Protein AF-A0A645FEA8-F1 (afdb_monomer)

InterPro domains:
  IPR003812 Fido domain [PS51459] (1-74)
  IPR036597 Fido-like domain superfamily [G3DSA:1.10.3290.10] (1-85)
  IPR036597 Fido-like domain superfamily [SSF140931] (2-80)

Sequence (89 aa):
MLEKAIIINLWLSYCKFFYDGNKRTARLSSNLILLSNDIGVLSIPARYKVEYNKLMLDFYETLEADEVIKFILEKCITFFHGFNYKKYN

pLDDT: mean 93.37, std 10.77, range [34.97, 98.5]

Structure (mmCIF, N/CA/C/O backbone):
data_AF-A0A645FEA8-F1
#
_entry.id   AF-A0A645FEA8-F1
#
loop_
_atom_site.group_PDB
_atom_site.id
_atom_site.type_symbol
_atom_site.label_atom_id
_atom_site.label_alt_id
_atom_site.label_comp_id
_atom_site.label_asym_id
_atom_site.label_entity_id
_atom_site.label_seq_id
_atom_site.pdbx_PDB_ins_code
_atom_site.Cartn_x
_atom_site.Cartn_y
_atom_site.Cartn_z
_atom_site.occupancy
_atom_site.B_iso_or_equiv
_atom_site.auth_seq_id
_atom_site.auth_comp_id
_atom_site.auth_asym_id
_atom_site.auth_atom_id
_atom_site.pdbx_PDB_model_num
ATOM 1 N N . MET A 1 1 ? -6.208 -8.837 10.494 1.00 91.50 1 MET A N 1
ATOM 2 C CA . MET A 1 1 ? -6.006 -9.249 9.081 1.00 91.50 1 MET A CA 1
ATOM 3 C C . MET A 1 1 ? -5.929 -8.046 8.151 1.00 91.50 1 MET A C 1
ATOM 5 O O . MET A 1 1 ? -4.977 -7.968 7.388 1.00 91.50 1 MET A O 1
ATOM 9 N N . LEU A 1 2 ? -6.853 -7.084 8.268 1.00 94.12 2 LEU A N 1
ATOM 10 C CA . LEU A 1 2 ? -6.795 -5.801 7.554 1.00 9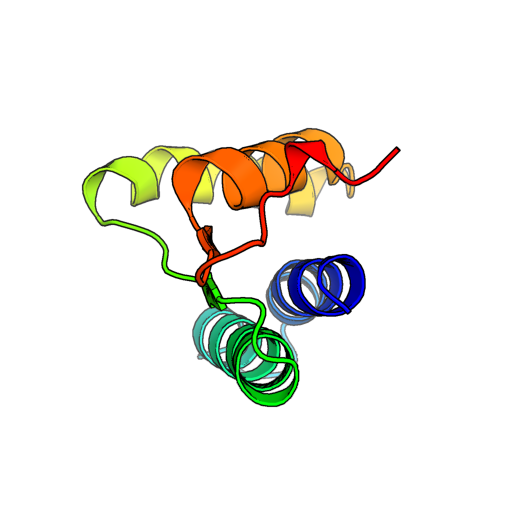4.12 2 LEU A CA 1
ATOM 11 C C . LEU A 1 2 ? -5.453 -5.073 7.747 1.00 94.12 2 LEU A C 1
ATOM 13 O O . LEU A 1 2 ? -4.769 -4.777 6.774 1.00 94.12 2 LEU A O 1
ATOM 17 N N . GLU A 1 3 ? -5.040 -4.876 8.999 1.00 94.75 3 GLU A N 1
ATOM 18 C CA . GLU A 1 3 ? -3.753 -4.254 9.339 1.00 94.75 3 GLU A CA 1
ATOM 19 C C . GLU A 1 3 ? -2.566 -4.983 8.687 1.00 94.75 3 GLU A C 1
ATOM 21 O O . GLU A 1 3 ? -1.765 -4.369 7.987 1.00 94.75 3 GLU A O 1
ATOM 26 N N . LYS A 1 4 ? -2.509 -6.319 8.812 1.00 96.44 4 LYS A N 1
ATOM 27 C CA . LYS A 1 4 ? -1.479 -7.154 8.167 1.00 96.44 4 LYS A CA 1
ATOM 28 C C . LYS A 1 4 ? -1.422 -6.936 6.654 1.00 96.44 4 LYS A C 1
ATOM 30 O O . LYS A 1 4 ? -0.332 -6.834 6.100 1.00 96.44 4 LYS A O 1
ATOM 35 N N . ALA A 1 5 ? -2.573 -6.853 5.987 1.00 97.88 5 ALA A N 1
ATOM 36 C CA . ALA A 1 5 ? -2.630 -6.609 4.550 1.00 97.88 5 ALA A CA 1
ATOM 37 C C . ALA A 1 5 ? -2.067 -5.228 4.175 1.00 97.88 5 ALA A C 1
ATOM 39 O O . ALA A 1 5 ? -1.379 -5.106 3.159 1.00 97.88 5 ALA A O 1
ATOM 40 N N . ILE A 1 6 ? -2.328 -4.198 4.984 1.00 97.38 6 ILE A N 1
ATOM 41 C CA . ILE A 1 6 ? -1.819 -2.840 4.747 1.00 97.38 6 ILE A CA 1
ATOM 42 C C . ILE A 1 6 ? -0.315 -2.774 4.999 1.00 97.38 6 ILE A C 1
ATOM 44 O O . ILE A 1 6 ? 0.421 -2.306 4.132 1.00 97.38 6 ILE A O 1
ATOM 48 N N . ILE A 1 7 ? 0.149 -3.315 6.128 1.00 96.19 7 ILE A N 1
ATOM 49 C CA . ILE A 1 7 ? 1.574 -3.420 6.467 1.00 96.19 7 ILE A CA 1
ATOM 50 C C . ILE A 1 7 ? 2.320 -4.126 5.330 1.00 96.19 7 ILE A C 1
ATOM 52 O O . ILE A 1 7 ? 3.306 -3.598 4.822 1.00 96.19 7 ILE A O 1
ATOM 56 N N . ILE A 1 8 ? 1.812 -5.260 4.838 1.00 97.25 8 ILE A N 1
ATOM 57 C CA . ILE A 1 8 ? 2.422 -5.966 3.703 1.00 97.25 8 ILE A CA 1
ATOM 58 C C . ILE A 1 8 ? 2.472 -5.094 2.448 1.00 97.25 8 ILE A C 1
ATOM 60 O O . ILE A 1 8 ? 3.505 -5.056 1.783 1.00 97.25 8 ILE A O 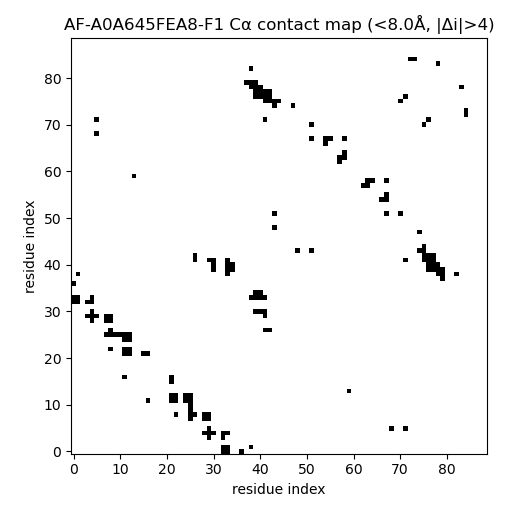1
ATOM 64 N N . ASN A 1 9 ? 1.413 -4.347 2.129 1.00 97.88 9 ASN A N 1
ATOM 65 C CA . ASN A 1 9 ? 1.432 -3.454 0.972 1.00 97.88 9 ASN A CA 1
ATOM 66 C C . ASN A 1 9 ? 2.515 -2.362 1.088 1.00 97.88 9 ASN A C 1
ATOM 68 O O . ASN A 1 9 ? 3.197 -2.061 0.105 1.00 97.88 9 ASN A O 1
ATOM 72 N N . LEU A 1 10 ? 2.675 -1.767 2.272 1.00 97.69 10 LEU A N 1
ATOM 73 C CA . LEU A 1 10 ? 3.627 -0.679 2.509 1.00 97.69 10 LEU A CA 1
ATOM 74 C C . LEU A 1 10 ? 5.070 -1.187 2.538 1.00 97.69 10 LEU A C 1
ATOM 76 O O . LEU A 1 10 ? 5.902 -0.729 1.751 1.00 97.69 10 LEU A O 1
ATOM 80 N N . TRP A 1 11 ? 5.351 -2.185 3.375 1.00 95.62 11 TRP A N 1
ATOM 81 C CA . TRP A 1 11 ? 6.707 -2.673 3.608 1.00 95.62 11 TRP A CA 1
ATOM 82 C C . TRP A 1 11 ? 7.283 -3.422 2.406 1.00 95.62 11 TRP A C 1
ATOM 84 O O . TRP A 1 11 ? 8.422 -3.159 2.031 1.00 95.62 11 TRP A O 1
ATOM 94 N N . LEU A 1 12 ? 6.506 -4.256 1.699 1.00 96.12 12 LEU A N 1
ATOM 95 C CA . LEU A 1 12 ? 7.012 -4.880 0.463 1.00 96.12 12 LEU A CA 1
ATOM 96 C C . LEU A 1 12 ? 7.265 -3.835 -0.633 1.00 96.12 12 LEU A C 1
ATOM 98 O O . LEU A 1 12 ? 8.172 -3.997 -1.450 1.00 96.12 12 LEU A O 1
ATOM 102 N N . SER A 1 13 ? 6.493 -2.744 -0.653 1.00 96.62 13 SER A N 1
ATOM 103 C CA . SER A 1 13 ? 6.753 -1.636 -1.575 1.00 96.62 13 SER A CA 1
ATOM 104 C C . SER A 1 13 ? 8.027 -0.859 -1.212 1.00 96.62 13 SER A C 1
ATOM 106 O O . SER A 1 13 ? 8.666 -0.311 -2.120 1.00 96.62 13 SER A O 1
ATOM 108 N N . TYR A 1 14 ? 8.380 -0.808 0.077 1.00 96.88 14 TYR A N 1
ATOM 109 C CA . TYR A 1 14 ? 9.569 -0.141 0.612 1.00 96.88 14 TYR A CA 1
ATOM 110 C C . TYR A 1 14 ? 10.846 -0.967 0.419 1.00 96.88 14 TYR A C 1
ATOM 112 O O . TYR A 1 14 ? 11.794 -0.457 -0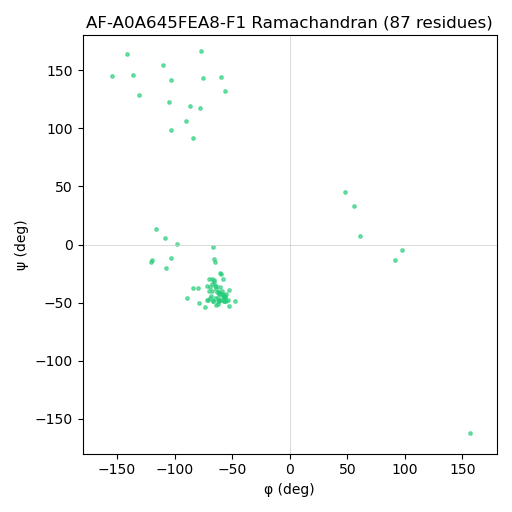.163 1.00 96.88 14 TYR A O 1
ATOM 120 N N . CYS A 1 15 ? 10.855 -2.251 0.793 1.00 93.69 15 CYS A N 1
ATOM 121 C CA . CYS A 1 15 ? 12.063 -3.088 0.859 1.00 93.69 15 CYS A CA 1
ATOM 122 C C . CYS A 1 15 ? 12.762 -3.390 -0.483 1.00 93.69 15 CYS A C 1
ATOM 124 O O . CYS A 1 15 ? 13.879 -3.892 -0.473 1.00 93.69 15 CYS A O 1
ATOM 126 N N . LYS A 1 16 ? 12.128 -3.120 -1.633 1.00 89.31 16 LYS A N 1
ATOM 127 C CA . LYS A 1 16 ? 12.701 -3.314 -2.987 1.00 89.31 16 LYS A CA 1
ATOM 128 C C . LYS A 1 16 ? 13.373 -4.683 -3.232 1.00 89.31 16 LYS A C 1
ATOM 130 O O . LYS A 1 16 ? 14.438 -4.743 -3.835 1.00 89.31 16 LYS A O 1
ATOM 135 N N . PHE A 1 17 ? 12.746 -5.789 -2.826 1.00 91.69 17 PHE A N 1
ATOM 136 C CA . PHE A 1 17 ? 13.296 -7.142 -3.024 1.00 91.69 17 PHE A CA 1
ATOM 137 C C . PHE A 1 17 ? 13.569 -7.514 -4.491 1.00 91.69 17 PHE A C 1
ATOM 139 O O . PHE A 1 17 ? 14.449 -8.324 -4.770 1.00 91.69 17 PHE A O 1
ATOM 146 N N . PHE A 1 18 ? 12.804 -6.951 -5.427 1.00 94.25 18 PHE A N 1
ATOM 147 C CA . PHE A 1 18 ? 12.908 -7.241 -6.857 1.00 94.25 18 PHE A CA 1
ATOM 148 C C . PHE A 1 18 ? 13.477 -6.052 -7.635 1.00 94.25 18 PHE A C 1
ATOM 150 O O . PHE A 1 18 ? 13.276 -4.900 -7.246 1.00 94.25 18 PHE A O 1
ATOM 157 N N . TYR A 1 19 ? 14.095 -6.326 -8.788 1.00 94.44 19 TYR A N 1
ATOM 158 C CA . TYR A 1 19 ? 14.583 -5.292 -9.711 1.00 94.44 19 TYR A CA 1
ATOM 159 C C . TYR A 1 19 ? 13.461 -4.347 -10.183 1.00 94.44 19 TYR A C 1
ATOM 161 O O . TYR A 1 19 ? 13.607 -3.129 -10.155 1.00 94.44 19 TYR A O 1
ATOM 169 N N . ASP A 1 20 ? 12.300 -4.904 -10.535 1.00 94.81 20 ASP A N 1
ATOM 170 C CA . ASP A 1 20 ? 11.051 -4.170 -10.758 1.00 94.81 20 ASP A CA 1
ATOM 171 C C . ASP A 1 20 ? 9.871 -4.989 -10.205 1.00 94.81 20 ASP A C 1
ATOM 173 O O . ASP A 1 20 ? 9.983 -6.180 -9.926 1.00 94.81 20 ASP A O 1
ATOM 177 N N . GLY A 1 21 ? 8.717 -4.352 -10.027 1.00 94.88 21 GLY A N 1
ATOM 178 C CA . GLY A 1 21 ? 7.468 -5.025 -9.693 1.00 94.88 21 GLY A CA 1
ATOM 179 C C . GLY A 1 21 ? 7.115 -5.016 -8.211 1.00 94.88 21 GLY A C 1
ATOM 180 O O . GLY A 1 21 ? 5.992 -5.376 -7.885 1.00 94.88 21 GLY A O 1
ATOM 181 N N . ASN A 1 22 ? 7.975 -4.505 -7.324 1.00 96.19 22 ASN A N 1
ATOM 182 C CA . ASN A 1 22 ? 7.740 -4.482 -5.869 1.00 96.19 22 ASN A CA 1
ATOM 183 C C . ASN A 1 22 ? 6.344 -3.975 -5.475 1.00 96.19 22 ASN A C 1
ATOM 185 O O . ASN A 1 22 ? 5.624 -4.645 -4.745 1.00 96.19 22 ASN A O 1
ATOM 189 N N . LYS A 1 23 ? 5.906 -2.836 -6.031 1.00 95.31 23 LYS A N 1
ATOM 190 C CA . LYS A 1 23 ? 4.574 -2.262 -5.753 1.00 95.31 23 LYS A CA 1
ATOM 191 C C . LYS A 1 23 ? 3.422 -3.138 -6.270 1.00 95.31 23 LYS A C 1
ATO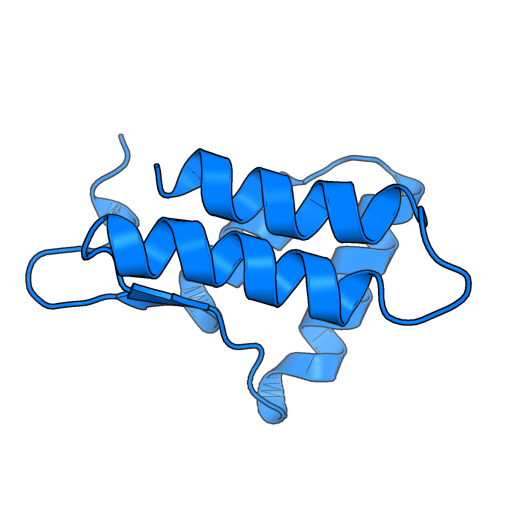M 193 O O . LYS A 1 23 ? 2.334 -3.131 -5.702 1.00 95.31 23 LYS A O 1
ATOM 198 N N . ARG A 1 24 ? 3.632 -3.861 -7.378 1.00 96.56 24 ARG A N 1
ATOM 199 C CA . ARG A 1 24 ? 2.642 -4.800 -7.934 1.00 96.56 24 ARG A CA 1
ATOM 200 C C . ARG A 1 24 ? 2.547 -6.034 -7.044 1.00 96.56 24 ARG A C 1
ATOM 202 O O . ARG A 1 24 ? 1.442 -6.386 -6.645 1.00 96.56 24 ARG A O 1
ATOM 209 N N . THR A 1 25 ? 3.686 -6.614 -6.672 1.00 97.69 25 THR A N 1
ATOM 210 C CA . THR A 1 25 ? 3.761 -7.758 -5.759 1.00 97.69 25 THR A CA 1
ATOM 211 C C . THR A 1 25 ? 3.154 -7.422 -4.402 1.00 97.69 25 THR A C 1
ATOM 213 O O . THR A 1 25 ? 2.282 -8.146 -3.944 1.00 97.69 25 THR A O 1
ATOM 216 N N . ALA A 1 26 ? 3.507 -6.279 -3.810 1.00 97.81 26 ALA A N 1
ATOM 217 C CA . ALA A 1 26 ? 2.973 -5.836 -2.525 1.00 97.81 26 ALA A CA 1
ATOM 218 C C . ALA A 1 26 ? 1.437 -5.748 -2.523 1.00 97.81 26 ALA A C 1
ATOM 220 O O . ALA A 1 26 ? 0.780 -6.265 -1.619 1.00 97.81 26 ALA A O 1
ATOM 221 N N . ARG A 1 27 ? 0.852 -5.168 -3.580 1.00 97.44 27 ARG A N 1
ATOM 222 C CA . ARG A 1 27 ? -0.604 -5.066 -3.732 1.00 97.44 27 ARG A CA 1
ATOM 223 C C . ARG A 1 27 ? -1.270 -6.417 -3.992 1.00 97.44 27 ARG A C 1
ATOM 225 O O . ARG A 1 27 ? -2.364 -6.641 -3.486 1.00 97.44 27 ARG A O 1
ATOM 232 N N . LEU A 1 28 ? -0.635 -7.321 -4.743 1.00 98.19 28 LEU A N 1
ATOM 233 C CA . LEU A 1 28 ? -1.135 -8.691 -4.922 1.00 98.19 28 LEU A CA 1
ATOM 234 C C . LEU A 1 28 ? -1.114 -9.470 -3.602 1.00 98.19 28 LEU A C 1
ATOM 236 O O . LEU A 1 28 ? -2.118 -10.075 -3.245 1.00 98.19 28 LEU A O 1
ATOM 240 N N . SER A 1 29 ? -0.019 -9.397 -2.843 1.00 98.25 29 SER A N 1
ATOM 241 C CA . SER A 1 29 ? 0.107 -10.032 -1.526 1.00 98.25 29 SER A CA 1
ATOM 242 C C . SER A 1 29 ? -0.895 -9.468 -0.516 1.00 98.25 29 SER A C 1
ATOM 244 O O . SER A 1 29 ? -1.511 -10.222 0.233 1.00 98.25 29 SER A O 1
ATOM 246 N N . SER A 1 30 ? -1.112 -8.151 -0.527 1.00 98.38 30 SER A N 1
ATOM 247 C CA . SER A 1 30 ? -2.141 -7.496 0.285 1.00 98.38 30 SER A CA 1
ATOM 248 C C . SER A 1 30 ? -3.545 -7.987 -0.077 1.00 98.38 30 SER A C 1
ATOM 250 O O . SER A 1 30 ? -4.296 -8.419 0.797 1.00 98.38 30 SER A O 1
ATOM 252 N N . ASN A 1 31 ? -3.877 -8.018 -1.373 1.00 98.44 31 ASN A N 1
ATOM 253 C CA . ASN A 1 31 ? -5.168 -8.511 -1.850 1.00 98.44 31 ASN A CA 1
ATOM 254 C C . ASN A 1 31 ? -5.391 -9.993 -1.559 1.00 98.44 31 ASN A C 1
ATOM 256 O O . ASN A 1 31 ? -6.512 -10.363 -1.231 1.00 98.44 31 ASN A O 1
ATOM 260 N N . LEU A 1 32 ? -4.350 -10.828 -1.614 1.00 98.50 32 LEU A N 1
ATOM 261 C CA . LEU A 1 32 ? -4.456 -12.228 -1.208 1.00 98.50 32 LEU A CA 1
ATOM 262 C C . LEU A 1 32 ? -4.974 -12.337 0.233 1.00 98.50 32 LEU A C 1
ATOM 264 O O . LEU A 1 32 ? -5.881 -13.122 0.494 1.00 98.50 32 LEU A O 1
ATOM 268 N N . ILE A 1 33 ? -4.462 -11.516 1.155 1.00 98.25 33 ILE A N 1
ATOM 269 C CA . ILE A 1 33 ? -4.893 -11.521 2.560 1.00 98.25 33 ILE A CA 1
ATOM 270 C C . ILE A 1 33 ? -6.317 -10.989 2.699 1.00 98.25 33 ILE A C 1
ATOM 272 O O . ILE A 1 33 ? -7.116 -11.601 3.404 1.00 98.25 33 ILE A O 1
ATOM 276 N N . LEU A 1 34 ? -6.642 -9.871 2.046 1.00 97.44 34 LEU A N 1
ATOM 277 C CA . LEU A 1 34 ? -7.977 -9.276 2.144 1.00 97.44 34 LEU A CA 1
ATOM 278 C C . LEU A 1 34 ? -9.059 -10.215 1.596 1.00 97.44 34 LEU A C 1
ATOM 280 O O . LEU A 1 34 ? -10.069 -10.421 2.265 1.00 97.44 34 LEU A O 1
ATOM 284 N N . LEU A 1 35 ? -8.819 -10.826 0.432 1.00 97.38 35 LEU A N 1
ATOM 285 C CA . LEU A 1 35 ? -9.748 -11.756 -0.213 1.00 97.38 35 LEU A CA 1
ATOM 286 C C . LEU A 1 35 ? -9.891 -13.061 0.572 1.00 97.38 35 LEU A C 1
ATOM 288 O O . LEU A 1 35 ? -11.007 -13.512 0.802 1.00 97.38 35 LEU A O 1
ATOM 292 N N . SER A 1 36 ? -8.783 -13.639 1.049 1.00 97.50 36 SER A N 1
ATOM 293 C CA . SER A 1 36 ? -8.813 -14.893 1.825 1.00 97.50 36 SER A CA 1
ATOM 294 C C . SER A 1 36 ? -9.535 -14.763 3.170 1.00 97.50 36 SER A C 1
ATOM 296 O O . SER A 1 36 ? -9.832 -15.773 3.799 1.00 97.50 36 SER A O 1
ATOM 298 N N . ASN A 1 37 ? -9.780 -13.535 3.634 1.00 95.19 37 ASN A N 1
ATOM 299 C CA . ASN A 1 37 ? -10.455 -13.248 4.900 1.00 95.19 37 ASN A CA 1
ATOM 300 C C . ASN A 1 37 ? -11.794 -12.512 4.710 1.00 95.19 37 ASN A C 1
ATOM 302 O O . ASN A 1 37 ? -12.313 -11.979 5.685 1.00 95.19 37 ASN A O 1
ATOM 306 N N . ASP A 1 38 ? -12.324 -12.452 3.483 1.00 94.62 38 ASP A N 1
ATOM 307 C CA . ASP A 1 38 ? -13.608 -11.807 3.157 1.00 94.62 38 ASP A CA 1
ATOM 308 C C . ASP A 1 38 ? -13.707 -10.324 3.584 1.00 94.62 38 ASP A C 1
ATOM 310 O O . ASP A 1 38 ? -14.760 -9.814 3.955 1.00 94.62 38 ASP A O 1
ATOM 314 N N . ILE A 1 39 ? -12.585 -9.596 3.549 1.00 95.19 39 ILE A N 1
ATOM 315 C CA . ILE A 1 39 ? -12.521 -8.202 4.024 1.00 95.19 39 ILE A CA 1
ATOM 316 C C . ILE A 1 39 ? -12.850 -7.218 2.900 1.00 95.19 39 ILE A C 1
ATOM 318 O O . ILE A 1 39 ? -13.574 -6.241 3.109 1.00 95.19 39 ILE A O 1
ATOM 322 N N . GLY A 1 40 ? -12.267 -7.424 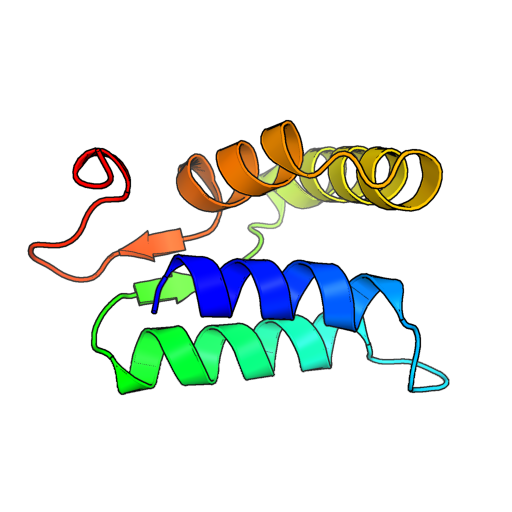1.718 1.00 96.12 40 GLY A N 1
ATOM 323 C CA . GLY A 1 40 ? -12.404 -6.498 0.599 1.00 96.12 40 GLY A CA 1
ATOM 324 C C . GLY A 1 40 ? -11.282 -6.585 -0.429 1.00 96.12 40 GLY A C 1
ATOM 325 O O . GLY A 1 40 ? -10.525 -7.552 -0.481 1.00 96.12 40 GLY A O 1
ATOM 326 N N . VAL A 1 41 ? -11.169 -5.535 -1.243 1.00 97.31 41 VAL A N 1
ATOM 327 C CA . VAL A 1 41 ? -10.170 -5.415 -2.315 1.00 97.31 41 VAL A CA 1
ATOM 328 C C . VAL A 1 41 ? -9.459 -4.070 -2.232 1.00 97.31 41 VAL A C 1
ATOM 330 O O . VAL A 1 41 ? -10.095 -3.017 -2.214 1.00 97.31 41 VAL A O 1
ATOM 333 N N . LEU A 1 42 ? -8.129 -4.112 -2.236 1.00 97.94 42 LEU A N 1
ATOM 334 C CA . LEU A 1 42 ? -7.238 -2.967 -2.360 1.00 97.94 42 LEU A CA 1
ATOM 335 C C . LEU A 1 42 ? -6.985 -2.641 -3.838 1.00 97.94 42 LEU A C 1
ATOM 337 O O . LEU A 1 42 ? -6.371 -3.415 -4.581 1.00 97.94 42 LEU A O 1
ATOM 341 N N . SER A 1 43 ? -7.364 -1.436 -4.245 1.00 97.06 43 SER A N 1
ATOM 342 C CA . SER A 1 43 ? -7.042 -0.851 -5.546 1.00 97.06 43 SER A CA 1
ATOM 343 C C . SER A 1 43 ? -6.619 0.599 -5.356 1.00 97.06 43 SER A C 1
ATOM 345 O O . SER A 1 43 ? -7.131 1.274 -4.476 1.00 97.06 43 SER A O 1
ATOM 347 N N . ILE A 1 44 ? -5.689 1.098 -6.174 1.00 97.19 44 ILE A N 1
ATOM 348 C CA . ILE A 1 44 ? -5.328 2.523 -6.188 1.00 97.19 44 ILE A CA 1
ATOM 349 C C . ILE A 1 44 ? -5.989 3.142 -7.424 1.00 97.19 44 ILE A C 1
ATOM 351 O O . ILE A 1 44 ? -5.457 2.979 -8.528 1.00 97.19 44 ILE A O 1
ATOM 355 N N . PRO A 1 45 ? -7.147 3.817 -7.290 1.00 96.44 45 PRO A N 1
ATOM 356 C CA . PRO A 1 45 ? -7.837 4.406 -8.429 1.00 96.44 45 PRO A CA 1
ATOM 357 C C . PRO A 1 45 ? -6.958 5.436 -9.139 1.00 96.44 45 PRO A C 1
ATOM 359 O O . PRO A 1 45 ? -6.250 6.207 -8.490 1.00 96.44 45 PRO A O 1
ATOM 362 N N . ALA A 1 46 ? -7.059 5.514 -10.469 1.00 96.94 46 ALA A N 1
ATOM 363 C CA . ALA A 1 46 ? -6.267 6.452 -11.271 1.00 96.94 46 ALA A CA 1
ATOM 364 C C . ALA A 1 46 ? -6.384 7.906 -10.771 1.00 96.94 46 ALA A C 1
ATOM 366 O O . ALA A 1 46 ? -5.374 8.602 -10.683 1.00 96.94 46 ALA A O 1
ATOM 367 N N . ARG A 1 47 ? -7.589 8.320 -10.347 1.00 97.81 47 ARG A N 1
ATOM 368 C CA . ARG A 1 47 ? -7.860 9.658 -9.789 1.00 97.81 47 ARG A CA 1
ATOM 369 C C . ARG A 1 47 ? -7.070 9.991 -8.518 1.00 97.81 47 ARG A C 1
ATOM 371 O O . ARG A 1 47 ? -6.845 11.162 -8.255 1.00 97.81 47 ARG A O 1
ATOM 378 N N . TYR A 1 48 ? -6.634 8.990 -7.751 1.00 98.06 48 TYR A N 1
ATOM 379 C CA . TYR A 1 48 ? -5.866 9.191 -6.518 1.00 98.06 48 TYR A CA 1
ATOM 380 C C . TYR A 1 48 ? -4.390 8.794 -6.647 1.00 98.06 48 TYR A C 1
ATOM 382 O O . TYR A 1 48 ? -3.654 8.822 -5.666 1.00 98.06 48 TYR A O 1
ATOM 390 N N . LYS A 1 49 ? -3.923 8.434 -7.851 1.00 96.69 49 LYS A N 1
ATOM 391 C CA . LYS A 1 49 ? -2.545 7.967 -8.074 1.00 96.69 49 LYS A CA 1
ATOM 392 C C . LYS A 1 49 ? -1.494 9.000 -7.654 1.00 96.69 49 LYS A C 1
ATOM 394 O O . LYS A 1 49 ? -0.467 8.619 -7.101 1.00 96.69 49 LYS A O 1
ATOM 399 N N . VAL A 1 50 ? -1.736 10.284 -7.931 1.00 98.12 50 VAL A N 1
ATOM 400 C CA . VAL A 1 50 ? -0.805 11.374 -7.584 1.00 98.12 50 VAL A CA 1
ATOM 401 C C . VAL A 1 50 ? -0.697 11.528 -6.066 1.00 98.12 50 VAL A C 1
ATOM 403 O O . VAL A 1 50 ? 0.408 11.524 -5.537 1.00 98.12 50 VAL A O 1
ATOM 406 N N . GLU A 1 51 ? -1.836 11.577 -5.373 1.00 98.38 51 GLU A N 1
ATOM 407 C C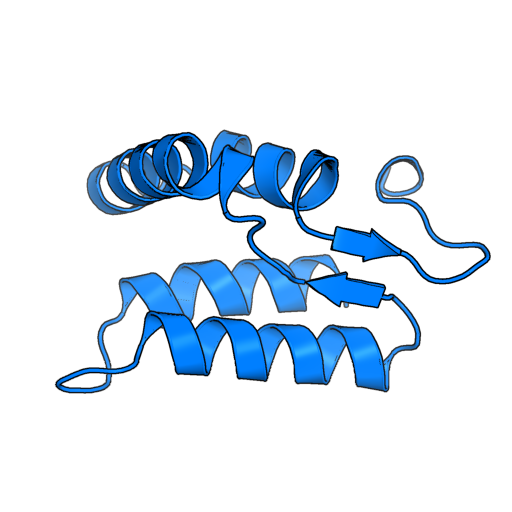A . GLU A 1 51 ? -1.905 11.673 -3.910 1.00 98.38 51 GLU A CA 1
ATOM 408 C C . GLU A 1 51 ? -1.245 10.460 -3.238 1.00 98.38 51 GLU A C 1
ATOM 410 O O . GLU A 1 51 ? -0.369 10.622 -2.394 1.00 98.38 51 GLU A O 1
ATOM 415 N N . TYR A 1 52 ? -1.569 9.246 -3.698 1.00 97.88 52 TYR A N 1
ATOM 416 C CA . TYR A 1 52 ? -0.949 8.014 -3.209 1.00 97.88 52 TYR A CA 1
ATOM 417 C C . TYR A 1 52 ? 0.573 8.025 -3.376 1.00 97.88 52 TYR A C 1
ATOM 419 O O . TYR A 1 52 ? 1.301 7.655 -2.462 1.00 97.88 52 TYR A O 1
ATOM 427 N N . ASN A 1 53 ? 1.074 8.445 -4.541 1.00 97.38 53 ASN A N 1
ATOM 428 C CA . ASN A 1 53 ? 2.512 8.486 -4.789 1.00 97.38 53 ASN A CA 1
ATOM 429 C C . ASN A 1 53 ? 3.230 9.488 -3.881 1.00 97.38 53 ASN A C 1
ATOM 431 O O . ASN A 1 53 ? 4.348 9.191 -3.471 1.00 97.38 53 ASN A O 1
ATOM 435 N N . LYS A 1 54 ? 2.599 10.628 -3.572 1.00 98.44 54 LYS A N 1
ATOM 436 C CA . LYS A 1 54 ? 3.141 11.609 -2.628 1.00 98.44 54 LYS A CA 1
ATOM 437 C C . LYS A 1 54 ? 3.240 1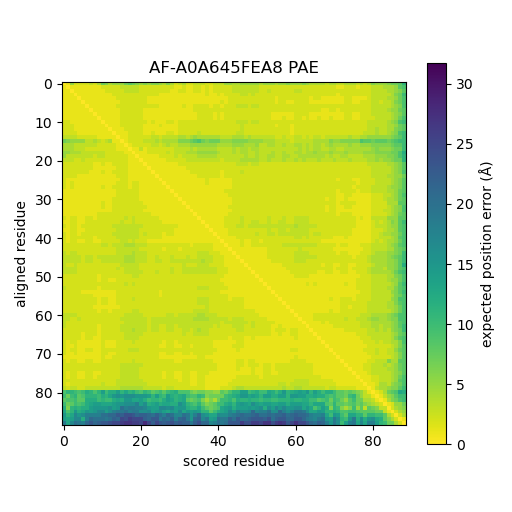1.011 -1.222 1.00 98.44 54 LYS A C 1
ATOM 439 O O . LYS A 1 54 ? 4.328 10.957 -0.675 1.00 98.44 54 LYS A O 1
ATOM 444 N N . LEU A 1 55 ? 2.150 10.441 -0.710 1.00 98.44 55 LEU A N 1
ATOM 445 C CA . LEU A 1 55 ? 2.128 9.816 0.618 1.00 98.44 55 LEU A CA 1
ATOM 446 C C . LEU A 1 55 ? 3.109 8.641 0.742 1.00 98.44 55 LEU A C 1
ATOM 448 O O . LEU A 1 55 ? 3.734 8.451 1.777 1.00 98.44 55 LEU A O 1
ATOM 452 N N . MET A 1 56 ? 3.270 7.849 -0.322 1.00 97.88 56 MET A N 1
ATOM 453 C CA . MET A 1 56 ? 4.273 6.782 -0.341 1.00 97.88 56 MET A CA 1
ATOM 454 C C . MET A 1 56 ? 5.704 7.327 -0.339 1.00 97.88 56 MET A C 1
ATOM 456 O O . MET A 1 56 ? 6.571 6.664 0.214 1.00 97.88 56 MET A O 1
ATOM 460 N N . LEU A 1 57 ? 5.964 8.474 -0.979 1.00 97.81 57 LEU A N 1
ATOM 461 C CA . LEU A 1 57 ? 7.276 9.122 -0.938 1.00 97.81 57 LEU A CA 1
ATOM 462 C C . LEU A 1 57 ? 7.578 9.610 0.483 1.00 97.81 57 LEU A C 1
ATOM 464 O O . LEU A 1 57 ? 8.619 9.249 1.019 1.00 97.81 57 LEU A O 1
ATOM 468 N N . ASP A 1 58 ? 6.621 10.301 1.107 1.00 98.06 58 ASP A N 1
ATOM 469 C CA . ASP A 1 58 ? 6.729 10.775 2.491 1.00 98.06 58 ASP A CA 1
ATOM 470 C C . ASP A 1 58 ? 7.001 9.597 3.451 1.00 98.06 58 ASP A C 1
ATOM 472 O O . ASP A 1 58 ? 7.926 9.643 4.265 1.00 98.06 58 ASP A O 1
ATOM 476 N N . PHE A 1 59 ? 6.274 8.483 3.292 1.00 97.81 59 PHE A N 1
ATOM 477 C CA . PHE A 1 59 ? 6.518 7.248 4.047 1.00 97.81 59 PHE A CA 1
ATOM 478 C C . PHE A 1 59 ? 7.917 6.665 3.794 1.00 97.81 59 PHE A C 1
ATOM 480 O O . PHE A 1 59 ? 8.562 6.191 4.721 1.00 97.81 59 PHE A O 1
ATOM 487 N N . TYR A 1 60 ? 8.419 6.675 2.557 1.00 96.44 60 TYR A N 1
ATOM 488 C CA . TYR A 1 60 ? 9.753 6.139 2.266 1.00 96.44 60 TYR A CA 1
ATOM 489 C C . TYR A 1 60 ? 10.883 6.963 2.889 1.00 96.44 60 TYR A C 1
ATOM 491 O O . TYR A 1 60 ? 11.931 6.396 3.193 1.00 96.44 60 TYR A O 1
ATOM 499 N N . GLU A 1 61 ? 10.682 8.269 3.056 1.00 97.06 61 GLU A N 1
ATOM 500 C CA . GLU A 1 61 ? 11.674 9.182 3.629 1.00 97.06 61 GLU A CA 1
ATOM 501 C C . GLU A 1 61 ? 11.651 9.181 5.160 1.00 97.06 61 GLU A C 1
ATOM 503 O O . GLU A 1 61 ? 12.702 9.253 5.793 1.00 97.06 61 GLU A O 1
ATOM 508 N N . THR A 1 62 ? 10.461 9.080 5.752 1.00 97.12 62 THR A N 1
ATOM 509 C CA . THR A 1 62 ? 10.259 9.271 7.198 1.00 97.12 62 THR A CA 1
ATOM 510 C C . THR A 1 62 ? 9.976 7.982 7.962 1.00 97.12 62 THR A C 1
ATOM 512 O O . THR A 1 62 ? 10.164 7.945 9.171 1.00 97.12 62 THR A O 1
ATOM 515 N N . LEU A 1 63 ? 9.533 6.926 7.270 1.00 96.31 63 LEU A N 1
ATOM 516 C CA . LEU A 1 63 ? 8.940 5.709 7.841 1.00 96.31 63 LEU A CA 1
ATOM 517 C C . LEU A 1 63 ? 7.647 5.936 8.644 1.00 96.31 63 LEU A C 1
ATOM 519 O O . LEU A 1 63 ? 7.098 4.976 9.185 1.00 96.31 63 LEU A O 1
ATOM 523 N N . GLU A 1 64 ? 7.103 7.154 8.636 1.00 96.56 64 GLU A N 1
ATOM 524 C CA . GLU A 1 64 ? 5.807 7.472 9.231 1.00 96.56 64 GLU A CA 1
ATOM 525 C C . GLU A 1 64 ? 4.683 7.004 8.298 1.00 96.56 64 GLU A C 1
ATOM 527 O O . GLU A 1 64 ? 4.566 7.439 7.148 1.00 96.56 64 GLU A O 1
ATOM 532 N N . ALA A 1 65 ? 3.863 6.063 8.772 1.00 96.31 65 ALA A N 1
ATOM 533 C CA . ALA A 1 65 ? 2.884 5.367 7.937 1.00 96.31 65 ALA A CA 1
ATOM 534 C C . ALA A 1 65 ? 1.438 5.855 8.127 1.00 96.31 65 ALA A C 1
ATOM 536 O O . ALA A 1 65 ? 0.573 5.503 7.323 1.00 96.31 65 ALA A O 1
ATOM 537 N N . ASP A 1 66 ? 1.156 6.657 9.152 1.00 96.00 66 ASP A N 1
ATOM 538 C CA . ASP A 1 66 ? -0.213 6.973 9.581 1.00 96.00 66 ASP A CA 1
ATOM 539 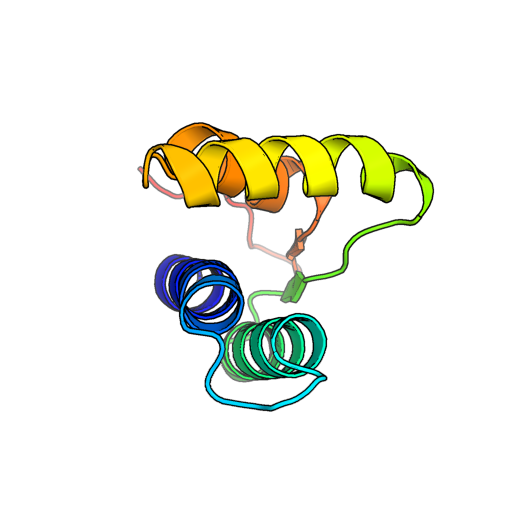C C . ASP A 1 66 ? -1.064 7.588 8.462 1.00 96.00 66 ASP A C 1
ATOM 541 O O . ASP A 1 66 ? -2.158 7.102 8.157 1.00 96.00 66 ASP A O 1
ATOM 545 N N . GLU A 1 67 ? -0.533 8.598 7.773 1.00 97.06 67 GLU A N 1
ATOM 546 C CA . GLU A 1 67 ? -1.256 9.292 6.704 1.00 97.06 67 GLU A CA 1
ATOM 547 C C . GLU A 1 67 ? -1.501 8.392 5.485 1.00 97.06 67 GLU A C 1
ATOM 549 O O . GLU A 1 67 ? -2.595 8.389 4.910 1.00 97.06 67 GLU A O 1
ATOM 554 N N . VAL A 1 68 ? -0.520 7.564 5.102 1.00 97.88 68 VAL A N 1
ATOM 555 C CA . VAL A 1 68 ? -0.692 6.641 3.972 1.00 97.88 68 VAL A CA 1
ATOM 556 C C . VAL A 1 68 ? -1.631 5.484 4.319 1.00 97.88 68 VAL A C 1
ATOM 558 O O . VAL A 1 68 ? -2.425 5.069 3.471 1.00 97.88 68 VAL A O 1
ATOM 561 N N . ILE A 1 69 ? -1.609 4.995 5.563 1.00 97.38 69 ILE A N 1
ATOM 562 C CA . ILE A 1 69 ? -2.548 3.984 6.067 1.00 97.38 69 ILE A CA 1
ATOM 563 C C . ILE A 1 69 ? -3.969 4.543 6.029 1.00 97.38 69 ILE A C 1
ATOM 565 O O . ILE A 1 69 ? -4.856 3.911 5.448 1.00 97.38 69 ILE A O 1
ATOM 569 N N . LYS A 1 70 ? -4.185 5.739 6.587 1.00 96.12 70 LYS A N 1
ATOM 570 C CA . LYS A 1 70 ? -5.488 6.411 6.587 1.00 96.12 70 LYS A CA 1
ATOM 571 C C . LYS A 1 70 ? -6.014 6.599 5.167 1.00 96.12 70 LYS A C 1
ATOM 573 O O . LYS A 1 70 ? -7.132 6.188 4.864 1.00 96.12 70 LYS A O 1
ATOM 578 N N . PHE A 1 71 ? -5.186 7.121 4.266 1.00 97.44 71 PHE A N 1
ATOM 579 C CA . PHE A 1 71 ? -5.540 7.279 2.858 1.00 97.44 71 PHE A CA 1
ATOM 580 C C . PHE A 1 71 ? -5.932 5.946 2.194 1.00 97.44 71 PHE A C 1
ATOM 582 O O . PHE A 1 71 ? -6.916 5.886 1.449 1.00 97.44 71 PHE A O 1
ATOM 589 N N . ILE A 1 72 ? -5.192 4.863 2.459 1.00 97.38 72 ILE A N 1
ATOM 590 C CA . ILE A 1 72 ? -5.503 3.536 1.914 1.00 97.38 72 ILE A CA 1
ATOM 591 C C . ILE A 1 72 ? -6.873 3.055 2.408 1.00 97.38 72 ILE A C 1
ATOM 593 O O . ILE A 1 72 ? -7.694 2.619 1.597 1.00 97.38 72 ILE A O 1
ATOM 597 N N . LEU A 1 73 ? -7.124 3.153 3.715 1.00 95.62 73 LEU A N 1
ATOM 598 C CA . LEU A 1 73 ? -8.378 2.727 4.338 1.00 95.62 73 LEU A CA 1
ATOM 599 C C . LEU A 1 73 ? -9.583 3.500 3.794 1.00 95.62 73 LEU A C 1
ATOM 601 O O . LEU A 1 73 ? -10.623 2.904 3.523 1.00 95.62 73 LEU A O 1
ATOM 605 N N . GLU A 1 74 ? -9.433 4.810 3.608 1.00 94.69 74 GLU A N 1
ATOM 606 C CA . GLU A 1 74 ? -10.525 5.699 3.211 1.00 94.69 74 GLU A CA 1
ATOM 607 C C . GLU A 1 74 ? -10.831 5.658 1.712 1.00 94.69 74 GLU A C 1
ATOM 609 O O . GLU A 1 74 ? -11.991 5.764 1.311 1.00 94.69 74 GLU A O 1
ATOM 614 N N . LYS A 1 75 ? -9.797 5.544 0.870 1.00 96.19 75 LYS A N 1
ATOM 615 C CA . LYS A 1 75 ? -9.918 5.802 -0.576 1.00 96.19 75 LYS A CA 1
ATOM 616 C C . LYS A 1 75 ? -9.554 4.617 -1.467 1.00 96.19 75 LYS A C 1
ATOM 618 O O . LYS A 1 75 ? -9.864 4.657 -2.661 1.00 96.19 75 LYS A O 1
ATOM 623 N N . CYS A 1 76 ? -8.884 3.597 -0.929 1.00 97.31 76 CYS A N 1
ATOM 624 C CA . CYS A 1 76 ? -8.282 2.531 -1.736 1.00 97.31 76 CYS A CA 1
ATOM 625 C C . CYS A 1 76 ? -8.813 1.126 -1.436 1.00 97.31 76 CYS A C 1
ATOM 627 O O . CYS A 1 76 ? -8.562 0.213 -2.222 1.00 97.31 76 CYS A O 1
ATOM 629 N N . ILE A 1 77 ? -9.546 0.923 -0.341 1.00 96.62 77 ILE A N 1
ATOM 630 C CA . ILE A 1 77 ? -10.160 -0.372 -0.038 1.00 96.62 77 ILE A CA 1
ATOM 631 C C . ILE A 1 77 ? -11.658 -0.308 -0.314 1.00 96.62 77 ILE A C 1
ATOM 633 O O . ILE A 1 77 ? -12.387 0.496 0.261 1.00 96.62 77 ILE A O 1
ATOM 637 N N . THR A 1 78 ? -12.123 -1.194 -1.191 1.00 95.75 78 THR A N 1
ATOM 638 C CA . THR A 1 78 ? -13.548 -1.514 -1.306 1.00 95.75 78 THR A CA 1
ATOM 639 C C . THR A 1 78 ? -13.838 -2.665 -0.356 1.00 95.75 78 THR A C 1
ATOM 641 O O . THR A 1 78 ? -13.414 -3.791 -0.612 1.00 95.75 78 THR A O 1
ATOM 644 N N . PHE A 1 79 ? -14.504 -2.371 0.759 1.00 95.19 79 PHE A N 1
ATOM 645 C CA . PHE A 1 79 ? -14.880 -3.376 1.752 1.00 95.19 79 PHE A CA 1
ATOM 646 C C . PHE A 1 79 ? -16.061 -4.217 1.265 1.00 95.19 79 PHE A C 1
ATOM 648 O O . PHE A 1 79 ? -16.976 -3.701 0.618 1.00 95.19 79 PHE A O 1
ATOM 655 N N . PHE A 1 80 ? -16.045 -5.505 1.593 1.00 93.81 80 PHE A N 1
ATOM 656 C CA . PHE A 1 80 ? -17.199 -6.378 1.397 1.00 93.81 80 PHE A CA 1
ATOM 657 C C . PHE A 1 80 ? -18.265 -6.138 2.477 1.00 93.81 80 PHE A C 1
ATOM 659 O O . PHE A 1 80 ? -18.043 -5.428 3.464 1.00 93.81 80 PHE A O 1
ATOM 666 N N . HIS A 1 81 ? -19.473 -6.661 2.249 1.00 83.12 81 HIS A N 1
ATOM 667 C CA . HIS A 1 81 ? -20.646 -6.358 3.069 1.00 83.12 81 HIS A CA 1
ATOM 668 C C . HIS A 1 81 ? -20.405 -6.674 4.557 1.00 83.12 81 HIS A C 1
ATOM 670 O O . HIS A 1 81 ? -19.928 -7.746 4.904 1.00 83.12 81 HIS A O 1
ATOM 676 N N . GLY A 1 82 ? -20.747 -5.732 5.444 1.00 76.62 82 GLY A N 1
ATOM 677 C CA . GLY A 1 82 ? -20.577 -5.877 6.898 1.00 76.62 82 GLY A CA 1
ATOM 678 C C . GLY A 1 82 ? -19.245 -5.359 7.463 1.00 76.62 82 GLY A C 1
ATOM 679 O O . GLY A 1 82 ? -19.161 -5.127 8.677 1.00 76.62 82 GLY A O 1
ATOM 680 N N . PHE A 1 83 ? -18.254 -5.076 6.607 1.00 76.38 83 PHE A N 1
ATOM 681 C CA . PHE A 1 83 ? -16.953 -4.528 6.998 1.00 76.38 83 PHE A CA 1
ATOM 682 C C . PHE A 1 83 ? -16.818 -3.029 6.692 1.00 76.38 83 PHE A C 1
ATOM 684 O O . PHE A 1 83 ? -17.282 -2.519 5.677 1.00 76.38 83 PHE A O 1
ATOM 691 N N . ASN A 1 84 ? -16.160 -2.307 7.599 1.00 76.19 84 ASN A N 1
ATOM 692 C CA . ASN A 1 84 ? -15.684 -0.939 7.400 1.00 76.19 84 ASN A CA 1
ATOM 693 C C . ASN A 1 84 ? -14.490 -0.709 8.339 1.00 76.19 84 ASN A C 1
ATOM 695 O O . ASN A 1 84 ? -14.490 -1.211 9.465 1.00 76.19 84 ASN A O 1
ATOM 699 N N . TYR A 1 85 ? -13.503 0.074 7.903 1.00 70.56 85 TYR A N 1
ATOM 700 C CA . TYR A 1 85 ? -12.369 0.479 8.733 1.00 70.56 85 TYR A CA 1
ATOM 701 C C . TYR A 1 85 ? -12.775 1.259 9.997 1.00 70.56 85 TYR A C 1
ATOM 703 O O . TYR A 1 85 ? -12.078 1.179 10.999 1.00 70.56 85 TYR A O 1
ATOM 711 N N . LYS A 1 86 ? -13.937 1.931 10.010 1.00 66.62 86 LYS A N 1
ATOM 712 C CA . LYS A 1 86 ? -14.476 2.657 11.181 1.00 66.62 86 LYS A CA 1
ATOM 713 C C . LYS A 1 86 ? -14.880 1.769 12.373 1.00 66.62 86 LYS A C 1
ATOM 715 O O . LYS A 1 86 ? -15.333 2.295 13.382 1.00 66.62 86 LYS A O 1
ATOM 720 N N . LYS A 1 87 ? -14.770 0.440 12.257 1.00 56.22 87 LYS A N 1
ATOM 721 C CA . LYS A 1 87 ? -14.962 -0.513 13.368 1.00 56.22 87 LYS A CA 1
ATOM 722 C C . LYS A 1 87 ? -13.648 -0.969 14.020 1.00 56.22 87 LYS A C 1
ATOM 724 O O . LYS A 1 87 ? -13.702 -1.782 14.935 1.00 56.22 87 LYS A O 1
ATOM 729 N N . TYR A 1 88 ? -12.496 -0.479 13.562 1.00 45.41 88 TYR A N 1
ATOM 730 C CA . TYR A 1 88 ? -11.234 -0.640 14.281 1.00 45.41 88 TYR A CA 1
ATOM 731 C C . TYR A 1 88 ? -11.124 0.477 15.333 1.00 45.41 88 TYR A C 1
ATOM 733 O O . TYR A 1 88 ? -10.682 1.579 15.020 1.00 45.41 88 TYR A O 1
ATOM 741 N N . ASN A 1 89 ? -11.594 0.172 16.545 1.00 34.97 89 ASN A N 1
ATOM 742 C CA . ASN A 1 89 ? -11.204 0.815 17.801 1.00 34.97 89 ASN A CA 1
ATOM 743 C C . ASN A 1 89 ? -10.401 -0.205 18.606 1.00 34.97 89 ASN A C 1
ATOM 745 O O . ASN A 1 89 ? -10.844 -1.379 18.622 1.00 34.97 89 ASN A O 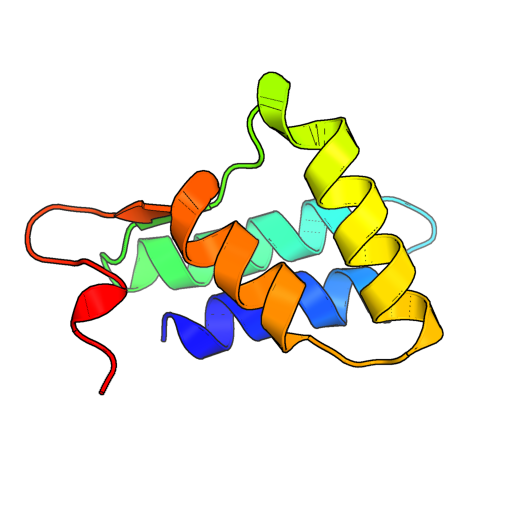1
#

Mean predicted aligned error: 3.33 Å

Foldseek 3Di:
DLVVLVCQLLVQCQPCPDPDCSNVVSQVSSQVVCVVVQFFHFDQDPVCPVVLVVLSVVCNVPVDCVVNSVCRQPPGTDTGPPDHPVPPD

Solvent-accessible surface area (backbone atoms only — not comparable to full-atom values): 5060 Å² total; per-residue (Å²): 105,70,65,59,20,50,52,42,31,52,50,41,42,64,69,51,86,43,98,70,58,28,60,58,52,12,44,50,57,16,30,52,47,26,51,78,64,70,41,31,45,70,49,81,51,79,93,47,45,68,61,51,52,50,40,52,49,53,25,72,76,69,68,58,50,65,68,45,51,51,48,38,60,75,73,21,45,52,56,33,95,96,53,60,74,91,72,74,124

Organism: NCBI:txid1076179

Nearest PDB structures (foldseek):
  6zmd-assembly1_B  TM=9.074E-01  e=1.277E-02  Homo sapiens
  4u0u-assembly1_A  TM=8.922E-01  e=3.305E-02  Homo sapiens
  6i7k-assembly1_A  TM=8.956E-01  e=6.230E-02  Homo sapiens
  4x2e-assembly4_D-3  TM=8.396E-01  e=2.852E-01  Clostridioides difficile R20291
  4x2e-assembly2_B  TM=7.845E-01  e=2.852E-01  Clostridioides difficile R20291

Secondary structure (DSSP, 8-state):
-HHHHHHHHHHHHHH--SSS-HHHHHHHHHHHHHHHTT-EEE---GGGHHHHHHHHHHHHHH---HHHHHHHHHHTEEEPTT--GGG--

Radius of gyration: 12.54 Å; Cα contacts (8 Å, |Δi|>4): 89; chains: 1; bounding box: 35×27×29 Å